Protein AF-A0AA38GD93-F1 (afdb_monomer)

Ne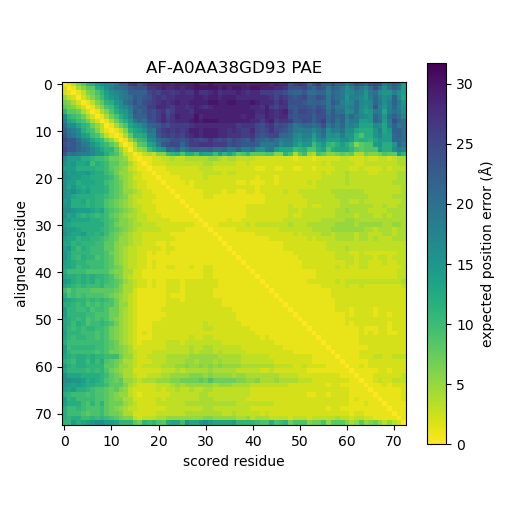arest PDB structures (foldseek):
  7bjk-assem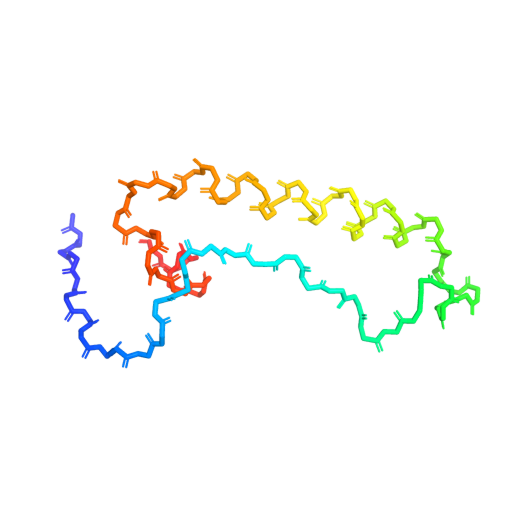bly3_E-2  TM=9.416E-01  e=1.162E-05  Arabidopsis thaliana
  1ues-assembl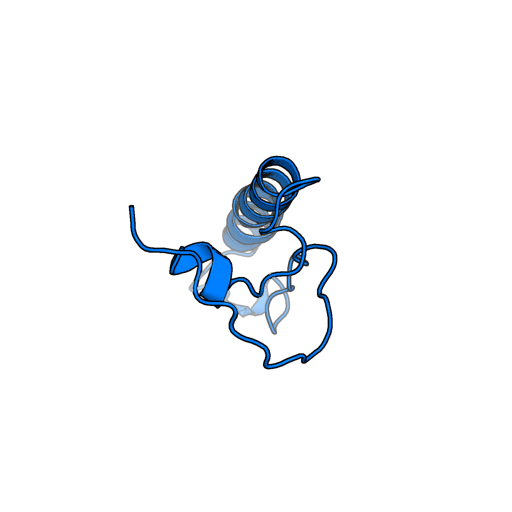y1_A  TM=9.431E-01  e=3.844E-04  Porphyromonas gingivalis
  1uer-assembly1_B  TM=9.412E-01  e=4.122E-04  Porphyromonas 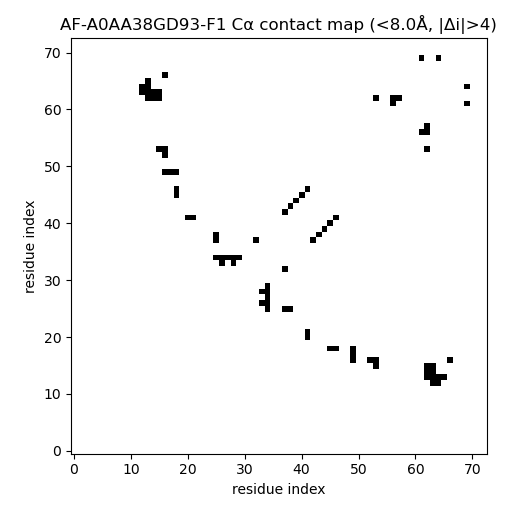gingivalis
  2goj-assembly1_A  TM=9.722E-01  e=8.902E-04  Plasmodium falciparum HB3
  2a03-assembly1_A  TM=8.545E-01  e=5.085E-04  Plasmodium berghei

Structure (mmCIF, N/CA/C/O backbone):
data_AF-A0AA38GD93-F1
#
_entry.id   AF-A0AA38GD93-F1
#
loop_
_atom_site.group_PDB
_atom_site.id
_atom_site.type_symbol
_atom_site.label_atom_id
_atom_site.label_alt_id
_atom_site.label_comp_id
_atom_site.label_asym_id
_atom_site.label_entity_id
_atom_site.label_seq_id
_atom_site.pdbx_PDB_ins_code
_atom_site.Cartn_x
_atom_site.Cartn_y
_atom_site.Cartn_z
_atom_site.occupancy
_atom_site.B_iso_or_equiv
_atom_site.auth_seq_id
_atom_site.auth_comp_id
_atom_site.auth_asym_id
_atom_site.auth_atom_id
_atom_site.pdbx_PDB_model_num
ATOM 1 N N . LYS A 1 1 ? -16.421 18.675 21.147 1.00 44.22 1 LYS A N 1
ATOM 2 C CA . LYS A 1 1 ? -16.266 17.211 21.309 1.00 44.22 1 LYS A CA 1
ATOM 3 C C . LYS A 1 1 ? -17.482 16.571 20.661 1.00 44.22 1 LYS A C 1
ATOM 5 O O . LYS A 1 1 ? -18.537 16.569 21.283 1.00 44.22 1 LYS A O 1
ATOM 10 N N . ARG A 1 2 ? -17.404 16.219 19.371 1.00 45.31 2 ARG A N 1
ATOM 11 C CA . ARG A 1 2 ? -18.529 15.546 18.708 1.00 45.31 2 ARG A CA 1
ATOM 12 C C . ARG A 1 2 ? -18.706 14.198 19.417 1.00 45.31 2 ARG A C 1
ATOM 14 O O . ARG A 1 2 ? -17.704 13.508 19.586 1.00 45.31 2 ARG A O 1
ATOM 21 N N . PRO A 1 3 ? -19.896 13.885 19.949 1.00 46.25 3 PRO A N 1
ATOM 22 C CA . PRO A 1 3 ? -20.103 12.603 20.598 1.00 46.25 3 PRO A CA 1
ATOM 23 C C . PRO A 1 3 ? -19.912 11.535 19.526 1.00 46.25 3 PRO A C 1
ATOM 25 O O . PRO A 1 3 ? -20.426 11.706 18.420 1.00 46.25 3 PRO A O 1
ATOM 28 N N . MET A 1 4 ? -19.149 10.485 19.838 1.00 50.41 4 MET A N 1
ATOM 29 C CA . MET A 1 4 ? -19.000 9.337 18.949 1.00 50.41 4 MET A CA 1
ATOM 30 C C . MET A 1 4 ? -20.401 8.799 18.681 1.00 50.41 4 MET A C 1
ATOM 32 O O . MET A 1 4 ? -21.051 8.230 19.565 1.00 50.41 4 MET A O 1
ATOM 36 N N . LEU A 1 5 ? -20.926 9.110 17.497 1.00 49.31 5 LEU A N 1
ATOM 37 C CA . LEU A 1 5 ? -22.228 8.642 17.080 1.00 49.31 5 LEU A CA 1
ATOM 38 C C . LEU A 1 5 ? -22.087 7.126 17.002 1.00 49.31 5 LEU A C 1
ATOM 40 O O . LEU A 1 5 ? -21.283 6.622 16.226 1.00 49.31 5 LEU A O 1
ATOM 44 N N . LYS A 1 6 ? -22.831 6.411 17.849 1.00 49.28 6 LYS A N 1
ATOM 45 C CA . LYS A 1 6 ? -22.947 4.953 17.804 1.00 49.28 6 LYS A CA 1
ATOM 46 C C . LYS A 1 6 ? -23.611 4.568 16.480 1.00 49.28 6 LYS A C 1
ATOM 48 O O . LYS A 1 6 ? -24.813 4.302 16.449 1.00 49.28 6 LYS A O 1
ATOM 53 N N . PHE A 1 7 ? -22.860 4.574 15.384 1.00 51.97 7 PHE A N 1
ATOM 54 C CA . PHE A 1 7 ? -23.294 4.012 14.115 1.00 51.97 7 PHE A CA 1
ATOM 55 C C . PHE A 1 7 ? -23.288 2.492 14.264 1.00 51.97 7 PHE A C 1
ATOM 57 O O . PHE A 1 7 ? -22.325 1.803 13.961 1.00 51.97 7 PHE A O 1
ATOM 64 N N . ARG A 1 8 ? -24.396 1.951 14.781 1.00 56.47 8 ARG A N 1
ATOM 65 C CA . ARG A 1 8 ? -24.728 0.539 14.586 1.00 56.47 8 ARG A CA 1
ATOM 66 C C . ARG A 1 8 ? -25.245 0.380 13.163 1.00 56.47 8 ARG A C 1
ATOM 68 O O . ARG A 1 8 ? -26.447 0.452 12.926 1.00 56.47 8 ARG A O 1
ATOM 75 N N . ILE A 1 9 ? -24.325 0.128 12.246 1.00 51.22 9 ILE A N 1
ATOM 76 C CA . ILE A 1 9 ? -24.561 -0.714 11.077 1.00 51.22 9 ILE A CA 1
ATOM 77 C C . ILE A 1 9 ? -23.377 -1.674 11.099 1.00 51.22 9 ILE A C 1
ATOM 79 O O . ILE A 1 9 ? -22.251 -1.239 10.919 1.00 51.22 9 ILE A O 1
ATOM 83 N N . ALA A 1 10 ? -23.603 -2.942 11.430 1.00 57.44 10 ALA A N 1
ATOM 84 C CA . ALA A 1 10 ? -22.539 -3.940 11.441 1.00 57.44 10 ALA A CA 1
ATOM 85 C C . ALA A 1 10 ? -22.498 -4.667 10.083 1.00 57.44 10 ALA A C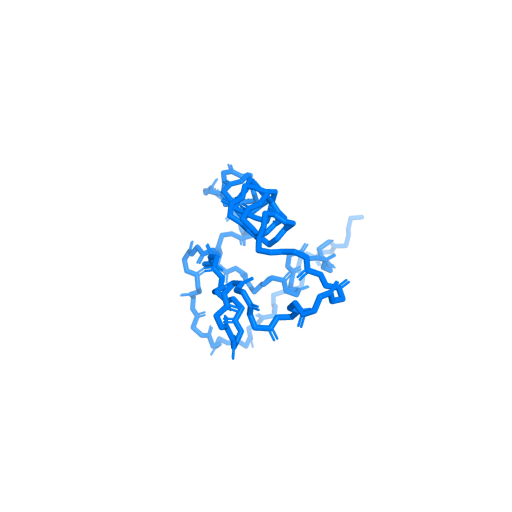 1
ATOM 87 O O . ALA A 1 10 ? -23.377 -5.491 9.819 1.00 57.44 10 ALA A O 1
ATOM 88 N N . PRO A 1 11 ? -21.514 -4.366 9.220 1.00 51.69 11 PRO A N 1
ATOM 89 C CA . PRO A 1 11 ? -20.848 -5.312 8.328 1.00 51.69 11 PRO A CA 1
ATOM 90 C C . PRO A 1 11 ? -19.394 -5.538 8.820 1.00 51.69 11 PRO A C 1
ATOM 92 O O . PRO A 1 11 ? -19.023 -4.959 9.839 1.00 51.69 11 PRO A O 1
ATOM 95 N N . PRO A 1 12 ? -18.628 -6.487 8.241 1.00 52.72 12 PRO A N 1
ATOM 96 C CA . PRO A 1 12 ? -17.691 -7.310 9.000 1.00 52.72 12 PRO A CA 1
ATOM 97 C C . PRO A 1 12 ? -16.608 -6.463 9.662 1.00 52.72 12 PRO A C 1
ATOM 99 O O . PRO A 1 12 ? -16.011 -5.612 9.012 1.00 52.72 12 PRO A O 1
ATOM 102 N N . ALA A 1 13 ? -16.346 -6.752 10.937 1.00 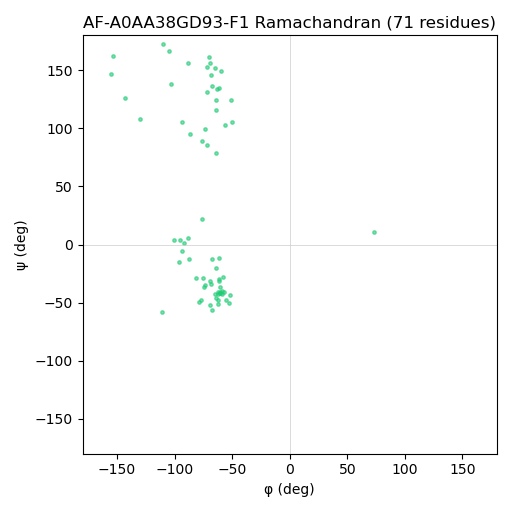56.56 13 ALA A N 1
ATOM 103 C CA . ALA A 1 13 ? -15.148 -6.309 11.627 1.00 56.56 13 ALA A CA 1
ATOM 104 C C . ALA A 1 13 ? -13.936 -6.674 10.758 1.00 56.56 13 ALA A C 1
ATOM 106 O O . ALA A 1 13 ? -13.591 -7.851 10.616 1.00 56.56 13 ALA A O 1
ATOM 107 N N . VAL A 1 14 ? -13.340 -5.678 10.107 1.00 58.75 14 VAL A N 1
ATOM 108 C CA . VAL A 1 14 ? -12.069 -5.856 9.414 1.00 58.75 14 VAL A CA 1
ATOM 109 C C . VAL A 1 14 ? -11.017 -5.613 10.477 1.00 58.75 14 VAL A C 1
ATOM 111 O O . VAL A 1 14 ? -10.696 -4.473 10.763 1.00 58.75 14 VAL A O 1
ATOM 114 N N . ALA A 1 15 ? -10.534 -6.690 11.096 1.00 65.81 15 ALA A N 1
ATOM 115 C CA . ALA A 1 15 ? -9.613 -6.601 12.226 1.00 65.81 15 ALA A CA 1
ATOM 116 C C . ALA A 1 15 ? -8.320 -5.827 11.894 1.00 65.81 15 ALA A C 1
ATOM 118 O O . ALA A 1 15 ? -7.728 -5.253 12.794 1.00 65.81 15 ALA A O 1
ATOM 119 N N . LEU A 1 16 ? -7.876 -5.810 10.624 1.00 78.81 16 LEU A N 1
ATOM 120 C CA . LEU A 1 16 ? -6.694 -5.075 10.149 1.00 78.81 16 LEU A CA 1
ATOM 121 C C . LEU A 1 16 ? -6.794 -4.746 8.648 1.00 78.81 16 LEU A C 1
ATOM 123 O O . LEU A 1 16 ? -7.302 -5.549 7.861 1.00 78.81 16 LEU A O 1
ATOM 127 N N . LEU A 1 17 ? -6.244 -3.601 8.228 1.00 91.94 17 LEU A N 1
ATOM 128 C CA . LEU A 1 17 ? -6.145 -3.220 6.814 1.00 91.94 17 LEU A CA 1
ATOM 129 C C . LEU A 1 17 ? -5.177 -4.143 6.059 1.00 91.94 17 LEU A C 1
ATOM 131 O O . LEU A 1 17 ? -4.063 -4.404 6.519 1.00 91.94 17 LEU A O 1
ATOM 135 N N . GLU A 1 18 ? -5.567 -4.568 4.856 1.00 93.19 18 GLU A N 1
ATOM 136 C CA . GLU A 1 18 ? -4.740 -5.398 3.974 1.00 93.19 18 GLU A CA 1
ATOM 137 C C . GLU A 1 18 ? -4.112 -4.587 2.830 1.00 93.19 18 GLU A C 1
ATOM 139 O O . GLU A 1 18 ? -4.773 -3.786 2.161 1.00 93.19 18 GLU A O 1
ATOM 144 N N . LEU A 1 19 ? -2.836 -4.854 2.525 1.00 95.88 19 LEU A N 1
ATOM 145 C CA . LEU A 1 19 ? -2.182 -4.298 1.340 1.00 95.88 19 LEU A CA 1
ATOM 146 C C . LEU A 1 19 ? -2.698 -4.993 0.077 1.00 95.88 19 LEU A C 1
ATOM 148 O O . LEU A 1 19 ? -2.219 -6.064 -0.306 1.00 95.88 19 LEU A O 1
ATOM 152 N N . ARG A 1 20 ? -3.637 -4.351 -0.618 1.00 95.88 20 ARG A N 1
ATOM 153 C CA . ARG A 1 20 ? -4.173 -4.891 -1.871 1.00 95.88 20 ARG A CA 1
ATOM 154 C C . ARG A 1 20 ? -3.147 -4.795 -3.007 1.00 95.88 20 ARG A C 1
ATOM 156 O O . ARG A 1 20 ? -2.565 -3.723 -3.199 1.00 95.88 20 ARG A O 1
ATOM 163 N N . PRO A 1 21 ? -2.907 -5.878 -3.769 1.00 97.19 21 PRO A N 1
ATOM 164 C CA . PRO A 1 21 ? -2.048 -5.831 -4.946 1.00 97.19 21 PRO A CA 1
ATOM 165 C C . PRO A 1 21 ? -2.695 -5.018 -6.080 1.00 97.19 21 PRO A C 1
ATOM 167 O O . PRO A 1 21 ? -3.925 -4.918 -6.133 1.00 97.19 21 PRO A O 1
ATOM 170 N N . PRO A 1 22 ? -1.904 -4.459 -7.015 1.00 97.19 22 PRO A N 1
ATOM 171 C CA . PRO A 1 22 ? -2.448 -3.879 -8.236 1.00 97.19 22 PRO A CA 1
ATOM 172 C C . PRO A 1 22 ? -3.219 -4.940 -9.044 1.00 97.19 22 PRO A C 1
ATOM 174 O O . PRO A 1 22 ? -2.838 -6.112 -9.029 1.00 97.19 22 PRO A O 1
ATOM 177 N N . PRO A 1 23 ? -4.261 -4.561 -9.804 1.00 97.75 23 PRO A N 1
ATOM 178 C CA . PRO A 1 23 ? -5.057 -5.494 -10.610 1.00 97.75 23 PRO A CA 1
ATOM 179 C C . PRO A 1 23 ? -4.348 -5.938 -11.908 1.00 97.75 23 PRO A C 1
ATOM 181 O O . PRO A 1 23 ? -4.990 -6.343 -12.873 1.00 97.75 23 PRO A O 1
ATOM 184 N N . TYR A 1 24 ? -3.022 -5.828 -11.954 1.00 98.12 24 TYR A N 1
ATOM 185 C CA . TYR A 1 24 ? -2.166 -6.133 -13.093 1.00 98.12 24 TYR A CA 1
ATOM 186 C C . TYR A 1 24 ? -0.762 -6.511 -12.599 1.00 98.12 24 TYR A C 1
ATOM 188 O O . TYR A 1 24 ? -0.391 -6.230 -11.458 1.00 98.12 24 TYR A O 1
ATOM 196 N N . LYS A 1 25 ? 0.029 -7.160 -13.460 1.00 98.25 25 LYS A N 1
ATOM 197 C CA . LYS A 1 25 ? 1.437 -7.472 -13.168 1.00 98.25 25 LYS A CA 1
ATOM 198 C C . LYS A 1 25 ? 2.259 -6.186 -13.046 1.00 98.25 25 LYS A C 1
ATOM 200 O O . LYS A 1 25 ? 1.930 -5.189 -13.678 1.00 98.25 25 LYS A O 1
ATOM 205 N N . LEU A 1 26 ? 3.336 -6.208 -12.262 1.00 98.25 26 LEU A N 1
ATOM 206 C CA . LEU A 1 26 ? 4.129 -5.001 -11.985 1.00 98.25 26 LEU A CA 1
ATOM 207 C C . LEU A 1 26 ? 4.818 -4.414 -13.229 1.00 98.25 26 LEU A C 1
ATOM 209 O O . LEU A 1 26 ? 5.146 -3.240 -13.229 1.00 98.25 26 LEU A O 1
ATOM 213 N N . ASP A 1 27 ? 4.998 -5.192 -14.289 1.00 98.38 27 ASP A N 1
ATOM 214 C CA . ASP A 1 27 ? 5.558 -4.773 -15.579 1.00 98.38 27 ASP A CA 1
ATOM 215 C C . ASP A 1 27 ? 4.486 -4.360 -16.610 1.00 98.38 27 ASP A C 1
ATOM 217 O O . ASP A 1 27 ? 4.807 -3.858 -17.685 1.00 98.38 27 ASP A O 1
ATOM 221 N N . ALA A 1 28 ? 3.195 -4.523 -16.301 1.00 98.50 28 ALA A N 1
ATOM 222 C CA . ALA A 1 28 ? 2.107 -4.343 -17.266 1.00 98.50 28 ALA A CA 1
ATOM 223 C C . ALA A 1 28 ? 1.911 -2.893 -17.748 1.00 98.50 28 ALA A C 1
ATOM 225 O O . ALA A 1 28 ? 1.152 -2.666 -18.688 1.00 98.50 28 ALA A O 1
ATOM 226 N N . LEU A 1 29 ? 2.543 -1.917 -17.090 1.00 98.06 29 LEU A N 1
ATOM 227 C CA . LEU A 1 29 ? 2.435 -0.496 -17.428 1.00 98.06 29 LEU A CA 1
ATOM 228 C C . LEU A 1 29 ? 3.635 0.034 -18.227 1.00 98.06 29 LEU A C 1
ATOM 230 O O . LEU A 1 29 ? 3.693 1.232 -18.521 1.00 98.06 29 LEU A O 1
ATOM 234 N N . GLU A 1 30 ? 4.590 -0.821 -18.592 1.00 97.69 30 GLU A N 1
ATOM 235 C CA . GLU A 1 30 ? 5.723 -0.405 -19.414 1.00 97.69 30 GLU A CA 1
ATOM 236 C C . GLU A 1 30 ? 5.295 -0.039 -20.851 1.00 97.69 30 GLU A C 1
ATOM 238 O O . GLU A 1 30 ? 4.367 -0.639 -21.397 1.00 97.69 30 GLU A O 1
ATOM 243 N N . PRO A 1 31 ? 5.948 0.954 -21.495 1.00 97.56 31 PRO A N 1
ATOM 244 C CA . PRO A 1 31 ? 7.059 1.776 -20.995 1.00 97.56 31 PRO A CA 1
ATOM 245 C C . PRO A 1 31 ? 6.608 3.040 -20.235 1.00 97.56 31 PRO A C 1
ATOM 247 O O . PRO A 1 31 ? 7.436 3.884 -19.900 1.00 97.56 31 PRO A O 1
ATOM 250 N N . HIS A 1 32 ? 5.306 3.219 -19.993 1.00 98.38 32 HIS A N 1
ATOM 251 C CA . HIS A 1 32 ? 4.763 4.443 -19.391 1.00 98.38 32 HIS A CA 1
ATOM 252 C C . HIS A 1 32 ? 5.027 4.545 -17.884 1.00 98.38 32 HIS A C 1
ATOM 254 O O . HIS A 1 32 ? 5.154 5.647 -17.352 1.00 98.38 32 HIS A O 1
ATOM 260 N N . MET A 1 33 ? 5.133 3.408 -17.201 1.00 98.19 33 MET A N 1
ATOM 261 C CA . MET A 1 33 ? 5.561 3.309 -15.811 1.00 98.19 33 MET A CA 1
ATOM 262 C C . MET A 1 33 ? 6.403 2.047 -15.651 1.00 98.19 33 MET A C 1
ATOM 264 O O . MET A 1 33 ? 5.962 0.966 -16.031 1.00 98.19 33 MET A O 1
ATOM 268 N N . SER A 1 34 ? 7.612 2.187 -15.110 1.00 98.56 34 SER A N 1
ATOM 269 C CA . SER A 1 34 ? 8.530 1.056 -14.971 1.00 98.56 34 SER A CA 1
ATOM 270 C C . SER A 1 34 ? 8.072 0.082 -13.889 1.00 98.56 34 SER A C 1
ATOM 272 O O . SER A 1 34 ? 7.468 0.489 -12.886 1.00 98.56 34 SER A O 1
ATOM 274 N N . GLN A 1 35 ? 8.455 -1.190 -14.033 1.00 98.56 35 GLN A N 1
ATOM 275 C CA . GLN A 1 35 ? 8.284 -2.182 -12.969 1.00 98.56 35 GLN A CA 1
ATOM 276 C C . GLN A 1 35 ? 8.873 -1.699 -11.635 1.00 98.56 35 GLN A C 1
ATOM 278 O O . GLN A 1 35 ? 8.228 -1.798 -10.588 1.00 98.56 35 GLN A O 1
ATOM 283 N N . GLN A 1 36 ? 10.066 -1.098 -11.680 1.00 98.56 36 GLN A N 1
ATOM 284 C CA . GLN A 1 36 ? 10.740 -0.550 -10.504 1.00 98.56 36 GLN A CA 1
ATOM 285 C C . GLN A 1 36 ? 9.872 0.495 -9.784 1.00 98.56 36 GLN A C 1
ATOM 287 O O . GLN A 1 36 ? 9.804 0.497 -8.553 1.00 98.56 36 GLN A O 1
ATOM 292 N N . THR A 1 37 ? 9.170 1.371 -10.513 1.00 98.50 37 THR A N 1
ATOM 293 C CA . THR A 1 37 ? 8.257 2.339 -9.889 1.00 98.50 37 THR A CA 1
ATOM 294 C C . THR A 1 37 ? 7.176 1.633 -9.077 1.00 98.50 37 THR A C 1
ATOM 296 O O . THR A 1 37 ? 6.912 2.052 -7.952 1.00 98.50 37 THR A O 1
ATOM 299 N N . LEU A 1 38 ? 6.582 0.551 -9.584 1.00 98.56 38 LEU A N 1
ATOM 300 C CA . LEU A 1 38 ? 5.543 -0.184 -8.858 1.00 98.56 38 LEU A CA 1
ATOM 301 C C . LEU A 1 38 ? 6.105 -1.005 -7.687 1.00 98.56 38 LEU A C 1
ATOM 303 O O . LEU A 1 38 ? 5.480 -1.051 -6.626 1.00 98.56 38 LEU A O 1
ATOM 307 N N . GLU A 1 39 ? 7.304 -1.571 -7.808 1.00 98.56 39 GLU A N 1
ATOM 308 C CA . GLU A 1 39 ? 7.989 -2.248 -6.695 1.00 98.56 39 GLU A CA 1
ATOM 309 C C . GLU A 1 39 ? 8.250 -1.306 -5.514 1.00 98.56 39 GLU A C 1
ATOM 311 O O . GLU A 1 39 ? 8.036 -1.674 -4.356 1.00 98.56 39 GLU A O 1
ATOM 316 N N . PHE A 1 40 ? 8.675 -0.070 -5.784 1.00 98.62 40 PHE A N 1
ATOM 317 C CA . PHE A 1 40 ? 8.874 0.924 -4.732 1.00 98.62 40 PHE A CA 1
ATOM 318 C C . PHE A 1 40 ? 7.547 1.521 -4.253 1.00 98.62 40 PHE A C 1
ATOM 320 O O . PHE A 1 40 ? 7.299 1.572 -3.048 1.00 98.62 40 PHE A O 1
ATOM 327 N N . HIS A 1 41 ? 6.671 1.945 -5.162 1.00 98.44 41 HIS A N 1
ATOM 328 C CA . HIS A 1 41 ? 5.427 2.624 -4.805 1.00 98.44 41 HIS A CA 1
ATOM 329 C C . HIS A 1 41 ? 4.451 1.691 -4.083 1.00 98.44 41 HIS A C 1
ATOM 331 O O . HIS A 1 41 ? 4.062 1.970 -2.951 1.00 98.44 41 HIS A O 1
ATOM 337 N N . TRP A 1 42 ? 4.090 0.560 -4.684 1.00 98.44 42 TRP A N 1
ATOM 338 C CA . TRP A 1 42 ? 3.197 -0.402 -4.042 1.00 98.44 42 TRP A CA 1
ATOM 339 C C . TRP A 1 42 ? 3.943 -1.261 -3.011 1.00 98.44 42 TRP A C 1
ATOM 341 O O . TRP A 1 42 ? 3.516 -1.372 -1.861 1.00 98.44 42 TRP A O 1
ATOM 351 N N . GLY A 1 43 ? 5.086 -1.836 -3.397 1.00 98.06 43 GLY A N 1
ATOM 352 C CA . GLY A 1 43 ? 5.781 -2.827 -2.571 1.00 98.06 43 GLY A CA 1
ATOM 353 C C . GLY A 1 43 ? 6.412 -2.265 -1.294 1.00 98.06 43 GLY A C 1
ATOM 354 O O . GLY A 1 43 ? 6.453 -2.984 -0.290 1.00 98.06 43 GLY A O 1
ATOM 355 N N . LYS A 1 44 ? 6.862 -0.997 -1.305 1.00 98.38 44 LYS A N 1
ATOM 356 C CA . LYS A 1 44 ? 7.465 -0.324 -0.137 1.00 98.38 44 LYS A CA 1
ATOM 357 C C . LYS A 1 44 ? 6.591 0.786 0.442 1.00 98.38 44 LYS A C 1
ATOM 359 O O . LYS A 1 44 ? 6.259 0.717 1.620 1.00 98.38 44 LYS A O 1
ATOM 364 N N . HIS A 1 45 ? 6.231 1.804 -0.341 1.00 98.75 45 HIS A N 1
AT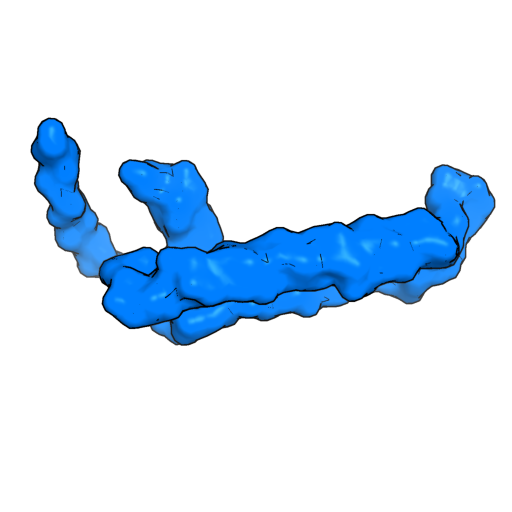OM 365 C CA . HIS A 1 45 ? 5.543 2.986 0.197 1.00 98.75 45 HIS A CA 1
ATOM 366 C C . HIS A 1 45 ? 4.115 2.671 0.655 1.00 98.75 45 HIS A C 1
ATOM 368 O O . HIS A 1 45 ? 3.779 2.932 1.807 1.00 98.75 45 HIS A O 1
ATOM 374 N N . HIS A 1 46 ? 3.297 2.047 -0.196 1.00 98.50 46 HIS A N 1
ATOM 375 C CA . HIS A 1 46 ? 1.932 1.660 0.168 1.00 98.50 46 HIS A CA 1
ATOM 376 C C . HIS A 1 46 ? 1.926 0.654 1.326 1.00 98.50 46 HIS A C 1
ATOM 378 O O . HIS A 1 46 ? 1.181 0.835 2.287 1.00 98.50 46 HIS A O 1
ATOM 384 N N . ARG A 1 47 ? 2.826 -0.339 1.302 1.00 98.25 47 ARG A N 1
ATOM 385 C CA . ARG A 1 47 ? 3.030 -1.254 2.436 1.00 98.25 47 ARG A CA 1
ATOM 386 C C . ARG A 1 47 ? 3.290 -0.508 3.742 1.00 98.25 47 ARG A C 1
ATOM 388 O O . ARG A 1 47 ? 2.609 -0.763 4.725 1.00 98.25 47 ARG A O 1
ATOM 395 N N . ALA A 1 48 ? 4.226 0.440 3.739 1.00 98.56 48 ALA A N 1
ATOM 396 C CA . ALA A 1 48 ? 4.543 1.215 4.932 1.00 98.56 48 ALA A CA 1
ATOM 397 C C . ALA A 1 48 ? 3.337 2.018 5.449 1.00 98.56 48 ALA A C 1
ATOM 399 O O . ALA A 1 48 ? 3.167 2.122 6.661 1.00 98.56 48 ALA A O 1
ATOM 400 N N . TYR A 1 49 ? 2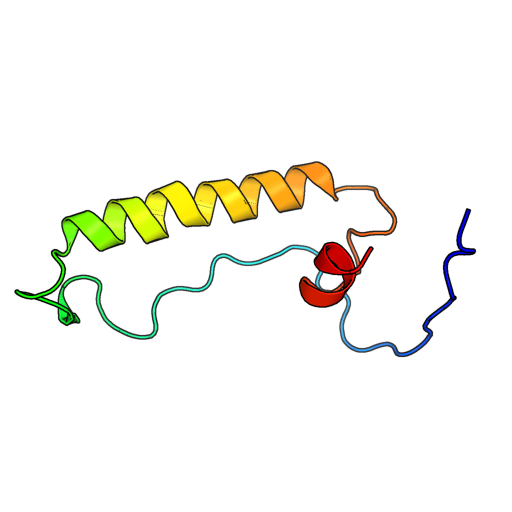.488 2.564 4.569 1.00 98.06 49 TYR A N 1
ATOM 401 C CA . TYR A 1 49 ? 1.256 3.238 4.994 1.00 98.06 49 TYR A CA 1
ATOM 402 C C . TYR A 1 49 ? 0.271 2.280 5.670 1.00 98.06 49 TYR A C 1
ATOM 404 O O . TYR A 1 49 ? -0.231 2.607 6.743 1.00 98.06 49 TYR A O 1
ATOM 412 N N . VAL A 1 50 ? 0.042 1.098 5.089 1.00 97.06 50 VAL A N 1
ATOM 413 C CA . VAL A 1 50 ? -0.844 0.071 5.665 1.00 97.06 50 VAL A CA 1
ATOM 414 C C . VAL A 1 50 ? -0.316 -0.405 7.020 1.00 97.06 50 VAL A C 1
ATOM 416 O O . VAL A 1 50 ? -1.037 -0.349 8.013 1.00 97.06 50 VAL A O 1
ATOM 419 N N . ASP A 1 51 ? 0.961 -0.791 7.085 1.00 97.31 51 ASP A N 1
ATOM 420 C CA . ASP A 1 51 ? 1.587 -1.296 8.311 1.00 97.31 51 ASP A CA 1
ATOM 421 C C . ASP A 1 51 ? 1.553 -0.252 9.437 1.00 97.31 51 ASP A C 1
ATOM 423 O O . ASP A 1 51 ? 1.312 -0.588 10.596 1.00 97.31 51 ASP A O 1
ATOM 427 N N . ASN A 1 52 ? 1.802 1.022 9.117 1.00 97.62 52 ASN A N 1
ATOM 428 C CA . ASN A 1 52 ? 1.792 2.089 10.115 1.00 97.62 52 ASN A CA 1
ATOM 429 C C . ASN A 1 52 ? 0.376 2.468 10.551 1.00 97.62 52 ASN A C 1
ATOM 431 O O . ASN A 1 52 ? 0.188 2.747 11.731 1.00 97.62 52 ASN A O 1
ATOM 435 N N . CYS A 1 53 ? -0.604 2.459 9.644 1.00 95.81 53 CYS A N 1
ATOM 436 C CA . CYS A 1 53 ? -1.998 2.704 10.006 1.00 95.81 53 CYS A CA 1
ATOM 437 C C . CYS A 1 53 ? -2.495 1.626 10.976 1.00 95.81 53 CYS A C 1
ATOM 439 O O . CYS A 1 53 ? -2.972 1.968 12.054 1.00 95.81 53 CYS A O 1
ATOM 441 N N . ASN A 1 54 ? -2.251 0.347 10.668 1.00 95.88 54 ASN A N 1
ATOM 442 C CA . ASN A 1 54 ? -2.579 -0.774 11.552 1.00 95.88 54 ASN A CA 1
ATOM 443 C C . ASN A 1 54 ? -1.954 -0.613 12.950 1.00 95.88 54 ASN A C 1
ATOM 445 O O . ASN A 1 54 ? -2.657 -0.704 13.950 1.00 95.88 54 ASN A O 1
ATOM 449 N N . LYS A 1 55 ? -0.660 -0.271 13.035 1.00 96.56 55 LYS A N 1
ATOM 450 C CA . LYS A 1 55 ? 0.015 -0.005 14.324 1.00 96.56 55 LYS A CA 1
ATOM 451 C C . LYS A 1 55 ? -0.579 1.166 15.109 1.00 96.56 55 LYS A C 1
ATOM 453 O O . LYS A 1 55 ? -0.433 1.218 16.323 1.00 96.56 55 LYS A O 1
ATOM 458 N N . GLN A 1 56 ? -1.147 2.156 14.425 1.00 95.06 56 GLN A N 1
ATOM 459 C CA . GLN A 1 56 ? -1.720 3.339 15.069 1.00 95.06 56 GLN A CA 1
ATOM 460 C C . GLN A 1 56 ? -3.132 3.090 15.602 1.00 95.06 56 GLN A C 1
ATOM 462 O O . GLN A 1 56 ? -3.522 3.752 16.562 1.00 95.06 56 GLN A O 1
ATOM 467 N N . ILE A 1 57 ? -3.884 2.176 14.981 1.00 92.62 57 ILE A N 1
ATOM 468 C CA . ILE A 1 57 ? -5.265 1.861 15.369 1.00 92.62 57 ILE A CA 1
ATOM 469 C C . ILE A 1 57 ? -5.374 0.640 16.289 1.00 92.62 57 ILE A C 1
ATOM 471 O O . ILE A 1 57 ? -6.414 0.480 16.921 1.00 92.62 57 ILE A O 1
ATOM 475 N N . GLU A 1 58 ? -4.327 -0.182 16.395 1.00 92.62 58 GLU A N 1
ATOM 476 C CA . GLU A 1 58 ? -4.270 -1.358 17.274 1.00 92.62 58 GLU A CA 1
ATOM 477 C C . GLU A 1 58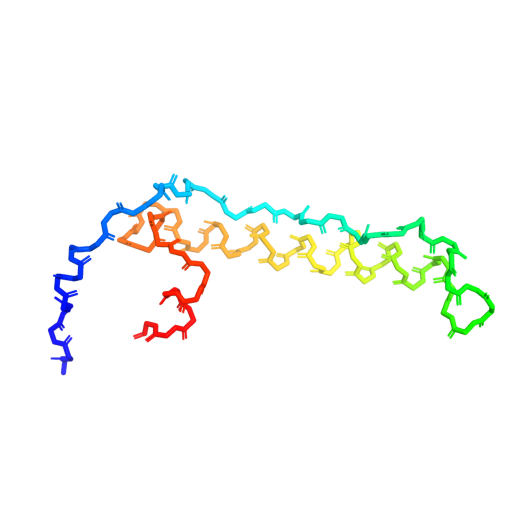 ? -4.665 -1.009 18.722 1.00 92.62 58 GLU A C 1
ATOM 479 O O . GLU A 1 58 ? -4.094 -0.108 19.348 1.00 92.62 58 GLU A O 1
ATOM 484 N N . GLY A 1 59 ? -5.659 -1.719 19.260 1.00 90.06 59 GLY A N 1
ATOM 485 C CA . GLY A 1 59 ? -6.182 -1.525 20.612 1.00 90.06 59 GLY A CA 1
ATOM 486 C C . GLY A 1 59 ? -7.025 -0.260 20.805 1.00 90.06 59 GLY A C 1
ATOM 487 O O . GLY A 1 59 ? -7.324 0.100 21.948 1.00 90.06 59 GLY A O 1
ATOM 488 N N . THR A 1 60 ? -7.392 0.434 19.726 1.00 90.81 60 THR A N 1
ATOM 489 C CA . THR A 1 60 ? -8.266 1.617 19.759 1.00 90.81 60 THR A CA 1
ATOM 490 C C . THR A 1 60 ? -9.671 1.285 19.256 1.00 90.81 60 THR A C 1
ATOM 492 O O . THR A 1 60 ? -9.878 0.285 18.577 1.00 90.81 60 THR A O 1
ATOM 495 N N . ASP A 1 61 ? -10.637 2.179 19.493 1.00 89.38 61 ASP A N 1
ATOM 496 C CA . ASP A 1 61 ? -11.997 2.055 18.938 1.00 89.38 61 ASP A CA 1
ATOM 497 C C . ASP A 1 61 ? -12.028 2.074 17.390 1.00 89.38 61 ASP A C 1
ATOM 499 O O . ASP A 1 61 ? -13.063 1.781 16.796 1.00 89.38 61 ASP A O 1
ATOM 503 N N . LEU A 1 62 ? -10.914 2.434 16.736 1.00 90.38 62 LEU A N 1
ATOM 504 C CA . LEU A 1 62 ? -10.773 2.479 15.279 1.00 90.38 62 LEU A CA 1
ATOM 505 C C . LEU A 1 62 ? -10.345 1.138 14.669 1.00 90.38 62 LEU A C 1
ATOM 507 O O . LEU A 1 62 ? -10.415 0.993 13.452 1.00 90.38 62 LEU A O 1
ATOM 511 N N . GLU A 1 63 ? -9.901 0.171 15.478 1.00 90.12 63 GLU A N 1
ATOM 512 C CA . GLU A 1 63 ? -9.425 -1.138 14.999 1.00 90.12 63 GLU A CA 1
ATOM 513 C C . GLU A 1 63 ? -10.520 -1.926 14.265 1.00 90.12 63 GLU A C 1
ATOM 515 O O . GLU A 1 63 ? -10.239 -2.661 13.326 1.00 90.12 63 GLU A O 1
ATOM 520 N N . GLU A 1 64 ? -11.783 -1.736 14.655 1.00 85.88 64 GLU A N 1
ATOM 521 C CA . GLU A 1 64 ? -12.937 -2.417 14.055 1.00 85.88 64 GLU A CA 1
ATOM 522 C C . GLU A 1 64 ? -13.630 -1.588 12.955 1.00 85.88 64 GLU A C 1
ATOM 524 O O . GLU A 1 64 ? -14.675 -1.989 12.433 1.00 85.88 64 GLU A O 1
ATOM 529 N N . CYS A 1 65 ? -13.083 -0.420 12.608 1.00 87.06 65 CYS A N 1
ATOM 530 C CA . CYS A 1 65 ? -13.666 0.502 11.637 1.00 87.06 65 CYS A CA 1
ATOM 531 C C . CYS A 1 65 ? -13.221 0.206 10.198 1.00 87.06 65 CYS A C 1
ATOM 533 O O . CYS A 1 65 ? -12.150 -0.342 9.939 1.00 87.06 65 CYS A O 1
ATOM 535 N N . THR A 1 66 ? -14.032 0.627 9.223 1.00 90.06 66 THR A N 1
ATOM 536 C CA . THR A 1 66 ? -13.592 0.647 7.819 1.00 90.06 66 THR A CA 1
ATOM 537 C C . THR A 1 66 ? -12.535 1.735 7.596 1.00 90.06 66 THR A C 1
ATOM 539 O O . THR A 1 66 ? -12.428 2.681 8.379 1.00 90.06 66 THR A O 1
ATOM 542 N N . LEU A 1 67 ? -11.766 1.654 6.502 1.00 91.06 67 LEU A N 1
ATOM 543 C CA . LEU A 1 67 ? -10.802 2.707 6.156 1.00 91.06 67 LEU A CA 1
ATOM 544 C C . LEU A 1 67 ? -11.495 4.068 5.983 1.00 91.06 67 LEU A C 1
ATOM 546 O O . LEU A 1 67 ? -10.972 5.094 6.415 1.00 91.06 67 LEU A O 1
ATOM 550 N N . GLU A 1 68 ? -12.676 4.081 5.368 1.00 91.12 68 GLU A N 1
ATOM 551 C CA . GLU A 1 68 ? -13.489 5.279 5.188 1.00 91.12 68 GLU A CA 1
ATOM 552 C C . GLU A 1 68 ? -13.925 5.880 6.528 1.00 91.12 68 GLU A C 1
ATOM 554 O O . GLU A 1 68 ? -13.885 7.101 6.684 1.00 91.12 68 GLU A O 1
ATOM 559 N N . ASP A 1 69 ? -14.302 5.051 7.501 1.00 90.94 69 ASP A N 1
ATOM 560 C CA . ASP A 1 69 ? -14.642 5.517 8.848 1.00 90.94 69 ASP A CA 1
ATOM 561 C C . ASP A 1 69 ? -13.416 6.116 9.552 1.00 90.94 69 ASP A C 1
ATOM 563 O O . ASP A 1 69 ? -13.522 7.194 10.135 1.00 90.94 69 ASP A O 1
ATOM 567 N N . ILE A 1 70 ? -12.240 5.481 9.434 1.00 91.00 70 ILE A N 1
ATOM 568 C CA . ILE A 1 70 ? -10.972 5.981 10.000 1.00 91.00 70 ILE A CA 1
ATOM 569 C C . ILE A 1 70 ? -10.607 7.356 9.417 1.00 91.00 70 ILE A C 1
ATOM 571 O O . ILE A 1 70 ? -10.168 8.241 10.146 1.00 91.00 70 ILE A O 1
ATOM 575 N N . ILE A 1 71 ? -10.793 7.559 8.108 1.00 92.31 71 ILE A N 1
ATOM 576 C CA . ILE A 1 71 ? -10.491 8.835 7.432 1.00 92.31 71 ILE A CA 1
ATOM 577 C C . ILE A 1 71 ? -11.454 9.952 7.859 1.00 92.31 71 ILE A C 1
ATOM 579 O O . ILE A 1 71 ? -11.062 11.119 7.901 1.00 92.31 71 ILE A O 1
ATOM 583 N N . ASN A 1 72 ? -12.713 9.609 8.138 1.00 89.00 72 ASN A N 1
ATOM 584 C CA . ASN A 1 72 ? -13.759 10.569 8.494 1.00 89.00 72 ASN A CA 1
ATOM 585 C C . ASN A 1 72 ? -13.903 10.803 10.010 1.00 89.00 72 ASN A C 1
ATOM 587 O O . ASN A 1 72 ? -14.794 11.563 10.410 1.00 89.00 72 ASN A O 1
ATOM 591 N N . PHE A 1 73 ? -13.066 10.154 10.825 1.00 76.12 73 PHE A N 1
ATOM 592 C CA . PHE A 1 73 ? -13.003 10.321 12.279 1.00 76.12 73 PHE A CA 1
ATOM 593 C C . PHE A 1 73 ? -12.601 11.749 12.688 1.00 76.12 73 PHE A C 1
ATOM 595 O O . PHE A 1 73 ? -13.313 12.342 13.539 1.00 76.12 73 PHE A O 1
#

InterPro domains:
  IPR019831 Manganese/iron superoxide dismutase, N-terminal [PF00081] (18-71)
  IPR036324 Manganese/iron superoxide dismutase, N-terminal domain superfamily [G3DSA:1.10.287.990] (34-72)
  IPR036324 Manganese/iron superoxide dismutase, N-terminal domain superfamily [SSF46609] (12-72)

pLDDT: mean 86.13, std 17.82, range [44.22, 98.75]

Secondary structure (DSSP, 8-state):
---------------S---PPPSS-TTTTTTTS-HHHHHHIIIIIIHHHHHHHHHHHTTSTTTTS-HHHHHT-

Organism: Taxus chinensis (NCBI:txid29808)

Radius of gyration: 16.33 Å; Cα contacts (8 Å, |Δi|>4): 42; chains: 1; bounding box: 36×25×42 Å

Solvent-accessible surface area (backbone atoms only — not comparable to full-atom values): 4681 Å² total; per-residue (Å²): 133,82,73,84,73,84,76,85,72,87,71,80,72,43,74,63,78,75,83,76,76,71,100,59,64,60,58,71,48,57,89,83,38,51,38,68,56,41,48,47,47,53,65,45,52,48,39,50,51,41,58,50,49,43,68,71,26,61,97,43,92,54,28,59,40,54,72,69,53,62,74,71,107

Sequence (73 aa):
KRPMLKFRIAPPAVALLELRPPPYKLDALEPHMSQQTLEFHWGKHHRAYVDNCNKQIEGTDLEECTLEDIINF

Foldseek 3Di:
DPPPPPPPDDDFQPQFDDLDDDPDQLCPCPPVDHSVNCCCVSVPVVVVVRVVVRVVCVPHPCSRPDPVVVVVD

Mean predicted aligned error: 7.14 Å